Protein AF-A0A2V3W1J3-F1 (afdb_monomer_lite)

pLDDT: mean 83.72, std 11.49, range [40.44, 94.81]

Organism: NCBI:txid1494959

Radius of gyration: 22.45 Å; chains: 1; bounding box: 45×18×67 Å

Structure (mmCIF, N/CA/C/O backbone):
data_AF-A0A2V3W1J3-F1
#
_entry.id   AF-A0A2V3W1J3-F1
#
loop_
_atom_site.group_PDB
_atom_site.id
_atom_site.type_symbol
_atom_site.label_atom_id
_atom_site.label_alt_id
_atom_site.label_comp_id
_atom_site.label_asym_id
_atom_site.label_entity_id
_atom_site.label_seq_id
_atom_site.pdbx_PDB_ins_code
_ato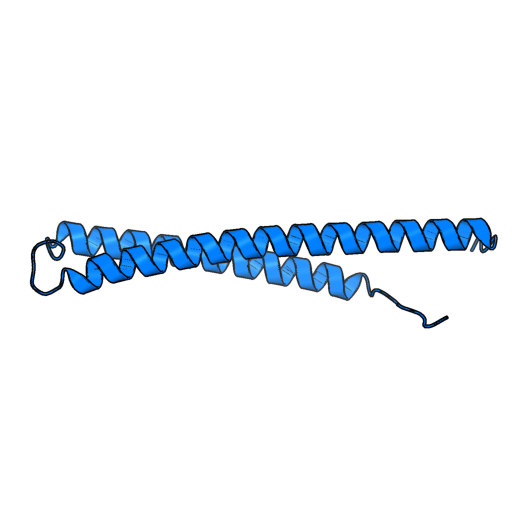m_site.Cartn_x
_atom_site.Cartn_y
_atom_site.Cartn_z
_atom_site.occupancy
_atom_site.B_iso_or_equiv
_atom_site.auth_seq_id
_atom_site.auth_comp_id
_atom_site.auth_asym_id
_atom_site.auth_atom_id
_atom_site.pdbx_PDB_model_num
ATOM 1 N N . MET A 1 1 ? 25.210 -10.948 -25.972 1.00 40.44 1 MET A N 1
ATOM 2 C CA . MET A 1 1 ? 24.475 -10.059 -25.049 1.00 40.44 1 MET A CA 1
ATOM 3 C C . MET A 1 1 ? 23.075 -10.620 -24.935 1.00 40.44 1 MET A C 1
ATOM 5 O O . MET A 1 1 ? 22.516 -10.963 -25.965 1.00 40.44 1 MET A O 1
ATOM 9 N N . SER A 1 2 ? 22.574 -10.841 -23.723 1.00 43.56 2 SER A N 1
ATOM 10 C CA . SER A 1 2 ? 21.188 -11.266 -23.512 1.00 43.56 2 SER A CA 1
ATOM 11 C C . SER A 1 2 ? 20.270 -10.074 -23.767 1.00 43.56 2 SER A C 1
ATOM 13 O O . SER A 1 2 ? 20.429 -9.053 -23.100 1.00 43.56 2 SER A O 1
ATOM 15 N N . ASP A 1 3 ? 19.343 -10.199 -24.714 1.00 54.44 3 ASP A N 1
ATOM 16 C CA . ASP A 1 3 ? 18.315 -9.192 -24.978 1.00 54.44 3 ASP A CA 1
ATOM 17 C C . ASP A 1 3 ? 17.397 -9.074 -23.755 1.00 54.44 3 ASP A C 1
ATOM 19 O O . ASP A 1 3 ? 16.451 -9.844 -23.586 1.00 54.44 3 ASP A O 1
ATOM 23 N N . ILE A 1 4 ? 17.676 -8.115 -22.872 1.00 55.56 4 ILE A N 1
ATOM 24 C CA . ILE A 1 4 ? 16.713 -7.700 -21.854 1.00 55.56 4 ILE A CA 1
ATOM 25 C C . ILE A 1 4 ? 15.714 -6.788 -22.567 1.00 55.56 4 ILE A C 1
ATOM 27 O O . ILE A 1 4 ? 15.920 -5.583 -22.679 1.00 55.56 4 ILE A O 1
ATOM 31 N N . LYS A 1 5 ? 14.643 -7.378 -23.105 1.00 60.25 5 LYS A N 1
ATOM 32 C CA . LYS A 1 5 ? 13.492 -6.627 -23.614 1.00 60.25 5 LYS A CA 1
ATOM 33 C C . LYS A 1 5 ? 12.579 -6.280 -22.449 1.00 60.25 5 LYS A C 1
ATOM 35 O O . LYS A 1 5 ? 11.872 -7.145 -21.940 1.00 60.25 5 LYS A O 1
ATOM 40 N N . ILE A 1 6 ? 12.580 -5.015 -22.048 1.00 64.06 6 ILE A N 1
ATOM 41 C CA . ILE A 1 6 ? 11.491 -4.478 -21.239 1.00 64.06 6 ILE A CA 1
ATOM 42 C C . ILE A 1 6 ? 10.284 -4.269 -22.149 1.00 64.06 6 ILE A C 1
ATOM 44 O O . ILE A 1 6 ? 10.350 -3.514 -23.118 1.00 64.06 6 ILE A O 1
ATOM 48 N N . ASP A 1 7 ? 9.184 -4.950 -21.837 1.00 72.31 7 ASP A N 1
ATOM 49 C CA . ASP A 1 7 ? 7.899 -4.703 -22.479 1.00 72.31 7 ASP A CA 1
ATOM 50 C C . ASP A 1 7 ? 7.240 -3.487 -21.820 1.00 72.31 7 ASP A C 1
ATOM 52 O O . ASP A 1 7 ? 6.869 -3.515 -20.643 1.00 72.31 7 ASP A O 1
ATOM 56 N N . PHE A 1 8 ? 7.119 -2.404 -22.585 1.00 69.56 8 PHE A N 1
ATOM 57 C CA . PHE A 1 8 ? 6.482 -1.168 -22.138 1.00 69.56 8 PHE A CA 1
ATOM 58 C C . PHE A 1 8 ? 5.034 -1.403 -21.678 1.00 69.56 8 PHE A C 1
ATOM 60 O O . PHE A 1 8 ? 4.594 -0.774 -20.717 1.00 69.56 8 PHE A O 1
ATOM 67 N N . ASN A 1 9 ? 4.325 -2.357 -22.293 1.00 75.75 9 ASN A N 1
ATOM 68 C CA . ASN A 1 9 ? 2.960 -2.701 -21.895 1.00 75.75 9 ASN A CA 1
ATOM 69 C C . ASN A 1 9 ? 2.927 -3.303 -20.485 1.00 75.75 9 ASN A C 1
ATOM 71 O O . ASN A 1 9 ? 2.043 -2.973 -19.701 1.00 75.75 9 ASN A O 1
ATOM 75 N N . THR A 1 10 ? 3.921 -4.123 -20.134 1.00 79.56 10 THR A N 1
ATOM 76 C CA . THR A 1 10 ? 4.044 -4.721 -18.796 1.00 79.56 10 THR A CA 1
ATOM 77 C C . THR A 1 10 ? 4.318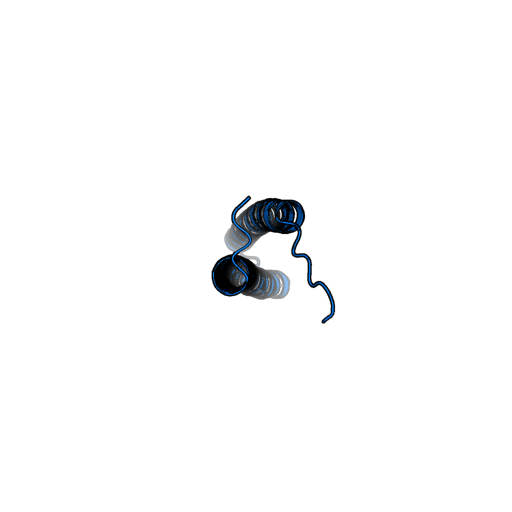 -3.664 -17.728 1.00 79.56 10 THR A C 1
ATOM 79 O O . THR A 1 10 ? 3.803 -3.762 -16.617 1.00 79.56 10 THR A O 1
ATOM 82 N N . ILE A 1 11 ? 5.097 -2.623 -18.047 1.00 77.44 11 ILE A N 1
ATOM 83 C CA . ILE A 1 11 ? 5.320 -1.496 -17.128 1.00 77.44 11 ILE A CA 1
ATOM 84 C C . ILE A 1 11 ? 4.037 -0.683 -16.950 1.00 77.44 11 ILE A C 1
ATOM 86 O O . ILE A 1 11 ? 3.675 -0.348 -15.824 1.00 77.44 11 ILE A O 1
ATOM 90 N N . GLU A 1 12 ? 3.323 -0.388 -18.036 1.00 79.62 12 GLU A N 1
ATOM 91 C CA . GLU A 1 12 ? 2.049 0.331 -17.965 1.00 79.62 12 GLU A CA 1
ATOM 92 C C . GLU A 1 12 ? 0.993 -0.454 -17.165 1.00 79.62 12 GLU A C 1
ATOM 94 O O . GLU A 1 12 ? 0.252 0.121 -16.364 1.00 79.62 12 GLU A O 1
ATOM 99 N N . GLU A 1 13 ? 0.940 -1.775 -17.341 1.00 84.56 13 GLU A N 1
ATOM 100 C CA . GLU A 1 13 ? 0.073 -2.662 -16.567 1.00 84.56 13 GLU A CA 1
ATOM 101 C C . GLU A 1 13 ? 0.458 -2.674 -15.083 1.00 84.56 13 GLU A C 1
ATOM 103 O O . GLU A 1 13 ? -0.418 -2.517 -14.230 1.00 84.56 13 GLU A O 1
ATOM 108 N N . LEU A 1 14 ? 1.756 -2.755 -14.767 1.00 82.38 14 LEU A N 1
ATOM 109 C CA . LEU A 1 14 ? 2.255 -2.645 -13.396 1.00 82.38 14 LEU A CA 1
ATOM 110 C C . LEU A 1 14 ? 1.804 -1.327 -12.751 1.00 82.38 14 LEU A C 1
ATOM 112 O O . LEU A 1 14 ? 1.269 -1.350 -11.646 1.00 82.38 14 LEU A O 1
ATOM 116 N N . TYR A 1 15 ? 1.924 -0.195 -13.449 1.00 82.94 15 TYR A N 1
ATOM 117 C CA . TYR A 1 15 ? 1.433 1.096 -12.953 1.00 82.94 15 TYR A CA 1
ATOM 118 C C . TYR A 1 15 ? -0.064 1.093 -12.652 1.00 82.94 15 TYR A C 1
ATOM 120 O O . TYR A 1 15 ? -0.483 1.565 -11.593 1.00 82.94 15 TYR A O 1
ATOM 128 N N . LYS A 1 16 ? -0.879 0.556 -13.567 1.00 86.69 16 LYS A N 1
ATOM 129 C CA . LYS A 1 16 ? -2.337 0.481 -13.393 1.00 86.69 16 LYS A CA 1
ATOM 130 C C . LYS A 1 16 ? -2.710 -0.365 -12.183 1.00 86.69 16 LYS A C 1
ATOM 132 O O . LYS A 1 16 ? -3.547 0.054 -11.384 1.00 86.69 16 LYS A O 1
ATOM 137 N N . VAL A 1 17 ? -2.082 -1.531 -12.036 1.00 89.00 17 VA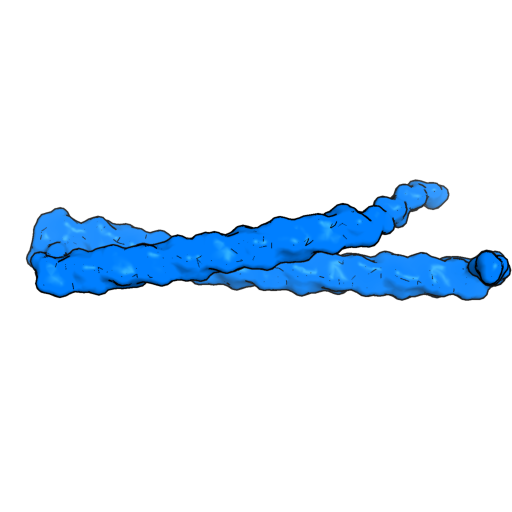L A N 1
ATOM 138 C CA . VAL A 1 17 ? -2.304 -2.416 -10.887 1.00 89.00 17 VAL A CA 1
ATOM 139 C C . VAL A 1 17 ? -1.888 -1.713 -9.601 1.00 89.00 17 VAL A C 1
ATOM 141 O O . VAL A 1 17 ? -2.691 -1.616 -8.682 1.00 89.00 17 VAL A O 1
ATOM 144 N N . MET A 1 18 ? -0.686 -1.139 -9.549 1.00 85.94 18 MET A N 1
ATOM 145 C CA . MET A 1 18 ? -0.194 -0.466 -8.348 1.00 85.94 18 MET A CA 1
ATOM 146 C C . MET A 1 18 ? -1.056 0.732 -7.937 1.00 85.94 18 MET A C 1
ATOM 148 O O . MET A 1 18 ? -1.289 0.924 -6.749 1.00 85.94 18 MET A O 1
ATOM 152 N N . SER A 1 19 ? -1.554 1.522 -8.892 1.00 86.06 19 SER A N 1
ATOM 153 C CA . SER A 1 19 ? -2.465 2.636 -8.602 1.00 86.06 19 SER A CA 1
ATOM 154 C C . SER A 1 19 ? -3.806 2.149 -8.046 1.00 86.06 19 SER A C 1
ATOM 156 O O . SER A 1 19 ? -4.326 2.722 -7.089 1.00 86.06 19 SER A O 1
ATOM 158 N N . LYS A 1 20 ? -4.354 1.061 -8.599 1.00 90.44 20 LYS A N 1
ATOM 159 C CA . LYS A 1 20 ? -5.585 0.452 -8.085 1.00 90.44 20 LYS A CA 1
ATOM 160 C C . LYS A 1 20 ? -5.402 -0.078 -6.661 1.00 90.44 20 LYS A C 1
ATOM 162 O O . LYS A 1 20 ? -6.262 0.153 -5.815 1.00 90.44 20 LYS A O 1
ATOM 167 N N . GLU A 1 21 ? -4.303 -0.780 -6.406 1.00 88.62 21 GLU A N 1
ATOM 168 C CA . GLU A 1 21 ? -4.007 -1.335 -5.084 1.00 88.62 21 GLU A CA 1
ATOM 169 C C . GLU A 1 21 ? -3.783 -0.228 -4.046 1.00 88.62 21 GLU A C 1
ATOM 171 O O . GLU A 1 21 ? -4.291 -0.333 -2.933 1.00 88.62 21 GLU A O 1
ATOM 176 N N . GLN A 1 22 ? -3.129 0.878 -4.419 1.00 89.44 22 GLN A N 1
ATOM 177 C CA . GLN A 1 22 ? -2.984 2.045 -3.545 1.00 89.44 22 GLN A 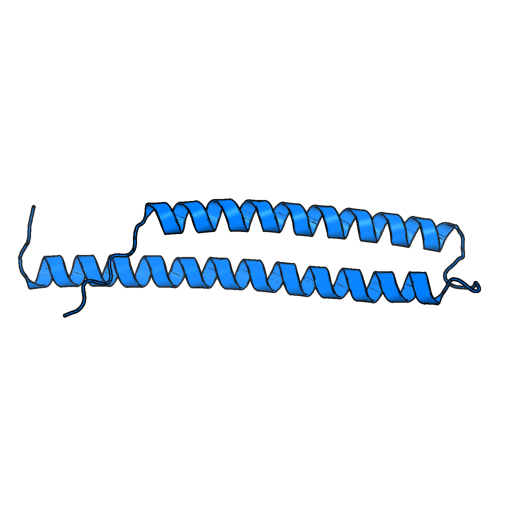CA 1
ATOM 178 C C . GLN A 1 22 ? -4.346 2.614 -3.121 1.00 89.44 22 GLN A C 1
ATOM 180 O O . GLN A 1 22 ? -4.576 2.812 -1.929 1.00 89.44 22 GLN A O 1
ATOM 185 N N . ASN A 1 23 ? -5.272 2.804 -4.067 1.00 90.44 23 ASN A N 1
ATOM 186 C CA . ASN A 1 23 ? -6.627 3.263 -3.744 1.00 90.44 23 ASN A CA 1
ATOM 187 C C . ASN A 1 23 ? -7.330 2.296 -2.776 1.00 90.44 23 ASN A C 1
ATOM 189 O O . ASN A 1 23 ? -7.997 2.727 -1.840 1.00 90.44 23 ASN A O 1
ATOM 193 N N . SER A 1 24 ? -7.149 0.985 -2.963 1.00 92.31 24 SER A N 1
ATOM 194 C CA . SER A 1 24 ? -7.731 -0.018 -2.067 1.00 92.31 24 SER A CA 1
ATOM 195 C C . SER A 1 24 ? -7.143 0.046 -0.652 1.00 92.31 24 SER A C 1
ATOM 197 O O . SER A 1 24 ? -7.881 -0.080 0.326 1.00 92.31 24 SER A O 1
ATOM 199 N N . VAL A 1 25 ? -5.835 0.285 -0.522 1.00 90.94 25 VAL A N 1
ATOM 200 C CA . VAL A 1 25 ? -5.170 0.488 0.775 1.00 90.94 25 VAL A CA 1
ATOM 201 C C . VAL A 1 25 ? -5.710 1.737 1.477 1.00 90.94 25 VAL A C 1
ATOM 203 O O . VAL A 1 25 ? -6.030 1.670 2.664 1.00 90.94 25 VAL A O 1
ATOM 206 N N . GLU A 1 26 ? -5.880 2.847 0.754 1.00 90.69 26 GLU A N 1
ATOM 207 C CA . GLU A 1 26 ? -6.462 4.084 1.294 1.00 90.69 26 GLU A CA 1
ATOM 208 C C . GLU A 1 26 ? -7.913 3.882 1.763 1.00 90.69 26 GLU A C 1
ATOM 210 O O . GLU A 1 26 ? -8.286 4.307 2.859 1.00 90.69 26 GLU A O 1
ATOM 215 N N . GLU A 1 27 ? -8.733 3.173 0.983 1.00 93.69 27 GLU A N 1
ATOM 216 C CA . GLU A 1 27 ? -10.098 2.806 1.376 1.00 93.69 27 GLU A CA 1
ATOM 217 C C . GLU A 1 27 ? -10.116 1.963 2.658 1.00 93.69 27 GLU A C 1
ATOM 219 O O . GLU A 1 27 ? -10.891 2.245 3.575 1.00 93.69 27 GLU A O 1
ATOM 224 N N . MET A 1 28 ? -9.236 0.964 2.768 1.00 92.81 28 MET A N 1
ATOM 225 C CA . MET A 1 28 ? -9.132 0.141 3.975 1.00 92.81 28 MET A CA 1
ATOM 226 C C . MET A 1 28 ? -8.697 0.957 5.196 1.00 92.81 28 MET A C 1
ATOM 228 O O . MET A 1 28 ? -9.274 0.789 6.270 1.00 92.81 28 MET A O 1
ATOM 232 N N . MET A 1 29 ? -7.729 1.868 5.051 1.00 93.62 29 MET A N 1
ATOM 233 C CA . MET A 1 29 ? -7.324 2.770 6.135 1.00 93.62 29 MET A CA 1
ATOM 234 C C . MET A 1 29 ? -8.486 3.640 6.618 1.00 93.62 29 MET A C 1
ATOM 236 O O . MET A 1 29 ? -8.682 3.794 7.827 1.00 93.62 29 MET A O 1
ATOM 240 N N . ASN A 1 30 ? -9.292 4.165 5.693 1.00 93.56 30 ASN A N 1
ATOM 241 C CA . ASN A 1 30 ? -10.475 4.951 6.031 1.00 93.56 30 ASN A CA 1
ATOM 242 C C . ASN A 1 30 ? -11.500 4.121 6.814 1.00 93.56 30 ASN A C 1
ATOM 244 O O . ASN A 1 30 ? -12.003 4.579 7.841 1.00 93.56 30 ASN A O 1
ATOM 248 N N . VAL A 1 31 ? -11.772 2.887 6.378 1.00 94.81 31 VAL A N 1
ATOM 249 C CA . VAL A 1 31 ? -12.689 1.973 7.078 1.00 94.81 31 VAL A CA 1
ATOM 250 C C . VAL A 1 31 ? -12.178 1.646 8.481 1.00 94.81 31 VAL A C 1
ATOM 252 O O . VAL A 1 31 ? -12.944 1.713 9.442 1.00 94.81 31 VAL A O 1
ATOM 255 N N . LEU A 1 32 ? -10.889 1.334 8.627 1.00 93.44 32 LEU A N 1
ATOM 256 C CA . LEU A 1 32 ? -10.282 1.036 9.926 1.00 93.44 32 LEU A CA 1
ATOM 257 C C . LEU A 1 32 ? -10.334 2.236 10.871 1.00 93.44 32 LEU A C 1
ATOM 259 O O . LEU A 1 32 ? -10.657 2.073 12.046 1.00 93.44 32 LEU A O 1
ATOM 263 N N . THR A 1 33 ? -10.083 3.436 10.351 1.00 92.31 33 THR A N 1
ATOM 264 C CA . THR A 1 33 ? -10.171 4.682 11.119 1.00 92.31 33 THR A CA 1
ATOM 265 C C . THR A 1 33 ? -11.600 4.922 11.605 1.00 92.31 33 THR A C 1
ATOM 267 O O . THR A 1 33 ? -11.815 5.150 12.792 1.00 92.31 33 THR A O 1
ATOM 270 N N . GLN A 1 34 ? -12.600 4.787 10.729 1.00 93.44 34 GLN A N 1
ATOM 271 C CA . GLN A 1 34 ? -14.012 4.931 11.108 1.00 93.44 34 GLN A CA 1
ATOM 272 C C . GLN A 1 34 ? -14.455 3.879 12.130 1.00 93.44 34 GLN A C 1
ATOM 274 O O . GLN A 1 34 ? -15.189 4.183 13.074 1.00 93.44 34 GLN A O 1
ATOM 279 N N . PHE A 1 35 ? -14.000 2.638 11.968 1.00 90.38 35 PHE A N 1
ATOM 280 C CA . PHE A 1 35 ? -14.299 1.569 12.912 1.00 90.38 35 PHE A CA 1
ATOM 281 C C . PHE A 1 35 ? -13.666 1.832 14.281 1.00 90.38 35 PHE A C 1
ATOM 283 O O . PHE A 1 35 ? -14.325 1.667 15.309 1.00 90.38 35 PHE A O 1
ATOM 290 N N . LYS A 1 36 ? -12.420 2.314 14.301 1.00 89.69 36 LYS A N 1
ATOM 291 C CA . LYS A 1 36 ? -11.733 2.722 15.525 1.00 89.69 36 LYS A CA 1
ATOM 292 C C . LYS A 1 36 ? -12.475 3.858 16.234 1.00 89.69 36 LYS A C 1
ATOM 294 O O . LYS A 1 36 ? -12.698 3.765 17.439 1.00 89.69 36 LYS A O 1
ATOM 299 N N . GLU A 1 37 ? -12.919 4.877 15.501 1.00 91.00 37 GLU A N 1
ATOM 300 C CA . GLU A 1 37 ? -13.730 5.970 16.054 1.00 91.00 37 GLU A CA 1
ATOM 301 C C . GLU A 1 37 ? -15.057 5.469 16.635 1.00 91.00 37 GLU A C 1
ATOM 303 O O . GLU A 1 37 ? -15.426 5.835 17.747 1.00 91.00 37 GLU A O 1
ATOM 308 N N . THR A 1 38 ? -15.727 4.541 15.952 1.00 90.38 38 THR A N 1
ATOM 309 C CA . THR A 1 38 ? -16.966 3.923 16.452 1.00 90.38 38 THR A CA 1
ATOM 310 C C . THR A 1 38 ? -16.737 3.175 17.773 1.00 90.38 38 THR A C 1
ATOM 312 O O . THR A 1 38 ? -17.546 3.256 18.697 1.00 90.38 38 THR A O 1
ATOM 315 N N . ILE A 1 39 ? -15.624 2.447 17.887 1.00 87.38 39 ILE A N 1
ATOM 316 C CA . ILE A 1 39 ? -15.220 1.740 19.113 1.00 87.38 39 ILE A CA 1
ATOM 317 C C . ILE A 1 39 ? -14.884 2.734 20.234 1.00 87.38 39 ILE A C 1
ATOM 319 O O . ILE A 1 39 ? -15.267 2.516 21.387 1.00 87.38 39 ILE A O 1
ATOM 323 N N . ARG A 1 40 ? -14.216 3.844 19.900 1.00 87.50 40 ARG A N 1
ATOM 324 C CA . ARG A 1 40 ? -13.908 4.937 20.831 1.00 87.50 40 ARG A CA 1
ATOM 325 C C . ARG A 1 40 ? -15.176 5.562 21.404 1.00 87.50 40 ARG A C 1
ATOM 327 O O . ARG A 1 40 ? -15.297 5.694 22.618 1.00 87.50 40 ARG A O 1
ATOM 334 N N . GLU A 1 41 ? -16.150 5.883 20.554 1.00 89.56 41 GLU A N 1
ATOM 335 C CA . GLU A 1 41 ? -17.450 6.434 20.964 1.00 89.56 41 GLU A CA 1
ATOM 336 C C . GLU A 1 41 ? -18.230 5.483 21.884 1.00 89.56 41 GLU A C 1
ATOM 338 O O . GLU A 1 41 ? -18.925 5.929 22.797 1.00 89.56 41 GLU A O 1
ATOM 343 N N . GLN A 1 42 ? -18.067 4.169 21.700 1.00 88.31 42 GLN A N 1
ATOM 344 C CA . GLN A 1 42 ? -18.639 3.140 22.575 1.00 88.31 42 GLN A CA 1
ATOM 345 C C . GLN A 1 42 ? -17.843 2.916 23.873 1.00 88.31 42 GLN A C 1
ATOM 347 O O . GLN A 1 42 ? -18.199 2.042 24.662 1.00 88.31 42 GLN A O 1
ATOM 352 N N . GLN A 1 43 ? -16.784 3.698 24.118 1.00 85.62 43 GLN A N 1
ATOM 353 C CA . GLN A 1 43 ? -15.896 3.609 25.286 1.00 85.62 43 GLN A CA 1
ATOM 354 C C . GLN A 1 43 ? -15.196 2.251 25.431 1.00 85.62 43 GLN A C 1
ATOM 356 O O . GLN A 1 43 ? -14.774 1.856 26.521 1.00 85.62 43 GLN A O 1
ATOM 361 N N . PHE A 1 44 ? -15.030 1.523 24.324 1.00 81.31 44 PHE A N 1
ATOM 362 C CA . PHE A 1 44 ? -14.380 0.214 24.347 1.00 81.31 44 PHE A CA 1
ATOM 363 C C . PHE A 1 44 ? -12.888 0.309 24.676 1.00 81.31 44 PHE A C 1
ATOM 365 O O . PHE A 1 44 ? -12.338 -0.642 25.230 1.00 81.31 44 PHE A O 1
ATOM 372 N N . GLU A 1 45 ? -12.264 1.459 24.415 1.00 73.69 45 GLU A N 1
ATOM 373 C CA . GLU A 1 45 ? -10.878 1.770 24.789 1.00 73.69 45 GLU A CA 1
ATOM 374 C C . GLU A 1 45 ? -10.618 1.697 26.304 1.00 73.69 45 GLU A C 1
ATOM 376 O O . GLU A 1 45 ? -9.481 1.539 26.718 1.00 73.69 45 GLU A O 1
ATOM 381 N N . SER A 1 46 ? -11.663 1.782 27.135 1.00 81.81 46 SER A N 1
ATOM 382 C CA . SER A 1 46 ? -11.584 1.654 28.601 1.00 81.81 46 SER A CA 1
ATOM 383 C C . SER A 1 46 ? -12.299 0.397 29.118 1.00 81.81 46 SER A C 1
ATOM 385 O O . SER A 1 46 ? -12.683 0.319 30.286 1.00 81.81 46 SER A O 1
ATOM 387 N N . SER A 1 47 ? -12.539 -0.574 28.234 1.00 86.94 47 SER A N 1
ATOM 388 C CA . SER A 1 47 ? -13.300 -1.794 28.517 1.00 86.94 47 SER A CA 1
ATOM 389 C C . SER A 1 47 ? -12.434 -3.052 28.384 1.00 86.94 47 SER A C 1
ATOM 391 O O . SER A 1 47 ? -11.264 -2.991 28.017 1.00 86.94 47 SER A O 1
ATOM 393 N N . SER A 1 48 ? -13.032 -4.232 28.580 1.00 84.44 48 SER A N 1
ATOM 394 C CA . SER A 1 48 ? -12.385 -5.517 28.268 1.00 84.44 48 SER A CA 1
ATOM 395 C C . SER A 1 48 ? -11.999 -5.685 26.788 1.00 84.44 48 SER A C 1
ATOM 397 O O . SER A 1 48 ? -11.277 -6.624 26.455 1.00 84.44 48 SER A O 1
ATOM 399 N N . LEU A 1 49 ? -12.467 -4.794 25.906 1.00 84.06 49 LEU A N 1
ATOM 400 C CA . LEU A 1 49 ? -12.161 -4.758 24.475 1.00 84.06 49 LEU A CA 1
ATOM 401 C C . LEU A 1 49 ? -11.058 -3.752 24.103 1.00 84.06 49 LEU A C 1
ATOM 403 O O . LEU A 1 49 ? -10.803 -3.561 22.916 1.00 84.06 49 LEU A O 1
ATOM 407 N N . GLU A 1 50 ? -10.357 -3.159 25.073 1.00 87.88 50 GLU A N 1
ATOM 408 C CA . GLU A 1 50 ? -9.221 -2.250 24.838 1.00 87.88 50 GLU A CA 1
ATOM 409 C C . GLU A 1 50 ? -8.175 -2.853 23.880 1.00 87.88 50 GLU A C 1
ATOM 411 O O . GLU A 1 50 ? -7.656 -2.173 22.997 1.00 87.88 50 GLU A O 1
ATOM 416 N N . GLN A 1 51 ? -7.921 -4.163 23.973 1.00 87.69 51 GLN A N 1
ATOM 417 C CA . GLN A 1 51 ? -6.982 -4.847 23.076 1.00 87.69 51 GLN A CA 1
ATOM 418 C C . GLN A 1 51 ? -7.401 -4.786 21.601 1.00 87.69 51 GLN A C 1
ATOM 420 O O . GLN A 1 51 ? -6.540 -4.737 20.727 1.00 87.69 51 GLN A O 1
ATOM 425 N N . VAL A 1 52 ? -8.705 -4.762 21.307 1.00 87.00 52 VAL A N 1
ATOM 426 C CA . VAL A 1 52 ? -9.210 -4.602 19.934 1.00 87.00 52 VAL A CA 1
ATOM 427 C C . VAL A 1 52 ? -8.911 -3.194 19.431 1.00 87.00 52 VAL A C 1
ATOM 429 O O . VAL A 1 52 ? -8.471 -3.031 18.298 1.00 87.00 52 VAL A O 1
ATOM 432 N N . TYR A 1 53 ? -9.091 -2.185 20.284 1.00 86.31 53 TYR A N 1
ATOM 433 C CA . TYR A 1 53 ? -8.771 -0.798 19.956 1.00 86.31 53 TYR A CA 1
ATOM 434 C C . TYR A 1 53 ? -7.273 -0.615 19.649 1.00 86.31 53 TYR A C 1
ATOM 436 O O . TYR A 1 53 ? -6.923 -0.068 18.606 1.00 86.31 53 TYR A O 1
ATOM 444 N N . LEU A 1 54 ? -6.389 -1.175 20.484 1.00 88.50 54 LEU A N 1
ATOM 445 C CA . LEU A 1 54 ? -4.935 -1.157 20.258 1.00 88.50 54 LEU A CA 1
ATOM 446 C C . LEU A 1 54 ? -4.507 -1.963 19.019 1.00 88.50 54 LEU A C 1
ATOM 448 O O . LEU A 1 54 ? -3.543 -1.617 18.329 1.00 88.50 54 LEU A O 1
ATOM 452 N N . PHE A 1 55 ? -5.219 -3.048 18.710 1.00 90.69 55 PHE A N 1
ATOM 453 C CA . PHE A 1 55 ? -4.976 -3.814 17.491 1.00 90.69 55 PHE A CA 1
ATOM 454 C C . PHE A 1 55 ? -5.312 -3.004 16.233 1.00 90.69 55 PHE A C 1
ATOM 456 O O . PHE A 1 55 ? -4.580 -3.088 15.248 1.00 90.69 55 PHE A O 1
ATOM 463 N N . LEU A 1 56 ? -6.364 -2.179 16.266 1.00 90.81 56 LEU A N 1
ATOM 464 C CA . LEU A 1 56 ? -6.699 -1.288 15.152 1.00 90.81 56 LEU A CA 1
ATOM 465 C C . LEU A 1 56 ? -5.618 -0.241 14.905 1.00 90.81 56 LEU A C 1
ATOM 467 O O . LEU A 1 56 ? -5.298 0.005 13.747 1.00 90.81 56 LEU A O 1
ATOM 471 N N . ASP A 1 57 ? -5.006 0.303 15.958 1.00 89.94 57 ASP A N 1
ATOM 472 C CA . ASP A 1 57 ? -3.838 1.181 15.817 1.00 89.94 57 ASP A CA 1
ATOM 473 C C . ASP A 1 57 ? -2.693 0.489 15.085 1.00 89.94 57 ASP A C 1
ATOM 475 O O . ASP A 1 57 ? -2.155 1.009 14.109 1.00 89.94 57 ASP A O 1
ATOM 479 N N . SER A 1 58 ? -2.379 -0.734 15.509 1.00 94.12 58 SER A N 1
ATOM 480 C CA . SER A 1 58 ? -1.330 -1.531 14.872 1.00 94.12 58 SER A CA 1
ATOM 481 C C . SER A 1 58 ? -1.647 -1.803 13.399 1.00 94.12 58 SER A C 1
ATOM 483 O O . SER A 1 58 ? -0.765 -1.717 12.546 1.00 94.12 58 SER A O 1
ATOM 485 N N . LEU A 1 59 ? -2.908 -2.110 13.084 1.00 93.44 59 LEU A N 1
ATOM 486 C CA . LEU A 1 59 ? -3.335 -2.400 11.721 1.00 93.44 59 LEU A CA 1
ATOM 487 C C . LEU A 1 59 ? -3.294 -1.152 10.829 1.00 93.44 59 LEU A C 1
ATOM 489 O O . LEU A 1 59 ? -2.808 -1.240 9.705 1.00 93.44 59 LEU A O 1
ATOM 493 N N . ILE A 1 60 ? -3.732 0.006 11.333 1.00 93.00 60 ILE A N 1
ATOM 494 C CA . ILE A 1 60 ? -3.638 1.287 10.618 1.00 93.00 60 ILE A CA 1
ATOM 495 C C . ILE A 1 60 ? -2.171 1.613 10.315 1.00 93.00 60 ILE A C 1
ATOM 497 O O . ILE A 1 60 ? -1.841 1.872 9.160 1.00 93.00 60 ILE A O 1
ATOM 501 N N . SER A 1 61 ? -1.269 1.496 11.295 1.00 94.12 61 SER A N 1
ATOM 502 C CA . SER A 1 61 ? 0.164 1.739 11.072 1.00 94.12 61 SER A CA 1
ATOM 503 C C . SER A 1 61 ? 0.784 0.785 10.046 1.00 94.12 61 SER A C 1
ATOM 505 O O . SER A 1 61 ? 1.608 1.197 9.230 1.00 94.12 61 SER A O 1
ATOM 507 N N . VAL A 1 62 ? 0.391 -0.493 10.036 1.00 94.44 62 VAL A N 1
ATOM 508 C CA . VAL A 1 62 ? 0.852 -1.441 9.006 1.00 94.44 62 VAL A CA 1
ATOM 509 C C . VAL A 1 62 ? 0.362 -1.027 7.616 1.00 94.44 62 VAL A C 1
ATOM 511 O O . VAL A 1 62 ? 1.122 -1.128 6.652 1.00 94.44 62 VAL A O 1
ATOM 514 N N . MET A 1 63 ? -0.869 -0.524 7.503 1.00 92.81 63 MET A N 1
ATOM 515 C CA . MET A 1 63 ? -1.416 -0.043 6.232 1.00 92.81 63 MET A CA 1
ATOM 516 C C . MET A 1 63 ? -0.718 1.230 5.736 1.00 92.81 63 MET A C 1
ATOM 518 O O . MET A 1 63 ? -0.441 1.340 4.542 1.00 92.81 63 MET A O 1
ATOM 522 N N . GLU A 1 64 ? -0.337 2.142 6.632 1.00 91.81 64 GLU A N 1
ATOM 523 C CA . GLU A 1 64 ? 0.489 3.312 6.294 1.00 91.81 64 GLU A CA 1
ATOM 524 C C . GLU A 1 64 ? 1.855 2.896 5.728 1.00 91.81 64 GLU A C 1
ATOM 526 O O . GLU A 1 64 ? 2.299 3.410 4.697 1.00 91.81 64 GLU A O 1
ATOM 531 N N . ILE A 1 65 ? 2.507 1.913 6.363 1.00 94.31 65 ILE A N 1
ATOM 532 C CA . ILE A 1 65 ? 3.782 1.358 5.888 1.00 94.31 65 ILE A CA 1
ATOM 533 C C . ILE A 1 65 ? 3.605 0.695 4.517 1.00 94.31 65 ILE A C 1
ATOM 535 O O . ILE A 1 65 ? 4.432 0.892 3.625 1.00 94.31 65 ILE A O 1
ATOM 539 N N . LEU A 1 66 ? 2.531 -0.076 4.328 1.00 90.94 66 LEU A N 1
ATOM 540 C CA . LEU A 1 66 ? 2.226 -0.715 3.049 1.00 90.94 66 LEU A CA 1
ATOM 541 C C . LEU A 1 66 ? 2.033 0.323 1.936 1.00 90.94 66 LEU A C 1
ATOM 543 O O . LEU A 1 66 ? 2.630 0.177 0.870 1.00 90.94 66 LEU A O 1
ATOM 547 N N . SER A 1 67 ? 1.264 1.381 2.200 1.00 90.12 67 SER A N 1
ATOM 548 C CA . SER A 1 67 ? 1.040 2.482 1.257 1.00 90.12 67 SER A CA 1
ATOM 549 C C . SER A 1 67 ? 2.357 3.157 0.854 1.00 90.12 67 SER A C 1
ATOM 551 O O . SER A 1 67 ? 2.669 3.280 -0.332 1.00 90.12 67 SER A O 1
ATOM 553 N N . SER A 1 68 ? 3.206 3.485 1.832 1.00 91.25 68 SER A N 1
ATOM 554 C CA . SER A 1 68 ? 4.533 4.067 1.586 1.00 91.25 68 SER A CA 1
ATOM 555 C C . SER A 1 68 ? 5.431 3.161 0.727 1.00 91.25 68 SER A C 1
ATOM 557 O O . SER A 1 68 ? 6.093 3.610 -0.218 1.00 91.25 68 SER A O 1
ATOM 559 N N . ASN A 1 69 ? 5.408 1.852 0.994 1.00 91.50 69 ASN A N 1
ATOM 560 C CA . ASN A 1 69 ? 6.152 0.873 0.205 1.00 91.50 69 ASN A CA 1
ATOM 561 C C . ASN A 1 69 ? 5.632 0.775 -1.237 1.00 91.50 69 ASN A C 1
ATOM 563 O O . ASN A 1 69 ? 6.435 0.636 -2.161 1.00 91.50 69 ASN A O 1
ATOM 567 N N . MET A 1 70 ? 4.316 0.874 -1.455 1.00 89.06 70 MET A N 1
ATOM 568 C CA . MET A 1 70 ? 3.728 0.888 -2.799 1.00 89.06 70 MET A CA 1
AT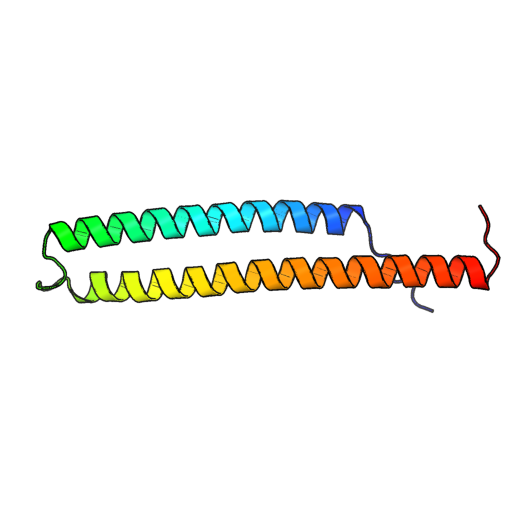OM 569 C C . MET A 1 70 ? 4.182 2.107 -3.607 1.00 89.06 70 MET A C 1
ATOM 571 O O . MET A 1 70 ? 4.586 1.944 -4.758 1.00 89.06 70 MET A O 1
ATOM 575 N N . VAL A 1 71 ? 4.197 3.298 -3.001 1.00 88.75 71 VAL A N 1
ATOM 576 C CA . VAL A 1 71 ? 4.720 4.518 -3.643 1.00 88.75 71 VAL A CA 1
ATOM 577 C C . VAL A 1 71 ? 6.193 4.339 -4.015 1.00 88.75 71 VAL A C 1
ATOM 579 O O . VAL A 1 71 ? 6.583 4.557 -5.162 1.00 88.75 71 VAL A O 1
ATOM 582 N N . THR A 1 72 ? 7.007 3.838 -3.084 1.00 91.44 72 THR A N 1
ATOM 583 C CA . THR A 1 72 ? 8.436 3.581 -3.328 1.00 91.44 72 THR A CA 1
ATOM 584 C C . THR A 1 72 ? 8.654 2.595 -4.482 1.00 91.44 72 THR A C 1
ATOM 586 O O . THR A 1 72 ? 9.532 2.785 -5.326 1.00 91.44 72 THR A O 1
ATOM 589 N N . LEU A 1 73 ? 7.849 1.532 -4.553 1.00 88.06 73 LEU A N 1
ATOM 590 C CA . LEU A 1 73 ? 7.909 0.565 -5.647 1.00 88.06 73 LEU A CA 1
ATOM 591 C C . LEU A 1 73 ? 7.528 1.197 -6.996 1.00 88.06 73 LEU A C 1
ATOM 593 O O . LEU A 1 73 ? 8.182 0.891 -7.993 1.00 88.06 73 LEU A O 1
ATOM 597 N N . GLN A 1 74 ? 6.538 2.099 -7.038 1.00 85.38 74 GLN A N 1
ATOM 598 C CA . GLN A 1 74 ? 6.151 2.803 -8.268 1.00 85.38 74 GLN A CA 1
ATOM 599 C C . GLN A 1 74 ? 7.282 3.710 -8.758 1.00 85.38 74 GLN A C 1
ATOM 601 O O . GLN A 1 74 ? 7.594 3.731 -9.949 1.00 85.38 74 GLN A O 1
ATOM 606 N N . GLU A 1 75 ? 7.931 4.437 -7.848 1.00 87.25 75 GLU A N 1
ATOM 607 C CA . GLU A 1 75 ? 9.078 5.283 -8.184 1.00 87.25 75 GLU A CA 1
ATOM 608 C C . GLU A 1 75 ? 10.249 4.464 -8.733 1.00 87.25 75 GLU A C 1
ATOM 610 O O . GLU A 1 75 ? 10.885 4.858 -9.713 1.00 87.25 75 GLU A O 1
ATOM 615 N N . ASN A 1 76 ? 10.530 3.311 -8.124 1.00 87.69 76 ASN A N 1
ATOM 616 C CA . ASN A 1 76 ? 11.584 2.414 -8.589 1.00 87.69 76 ASN A CA 1
ATOM 617 C C . ASN A 1 76 ? 11.260 1.834 -9.968 1.00 87.69 76 ASN A C 1
ATOM 619 O O . ASN A 1 76 ? 12.129 1.830 -10.840 1.00 87.69 76 ASN A O 1
ATOM 623 N N . ALA A 1 77 ? 10.015 1.410 -10.198 1.00 83.62 77 ALA A N 1
ATOM 624 C CA . ALA A 1 77 ? 9.564 0.970 -11.515 1.00 83.62 77 ALA A CA 1
ATOM 625 C C . ALA A 1 77 ? 9.731 2.082 -12.570 1.00 83.62 77 ALA A C 1
ATOM 627 O O . ALA A 1 77 ? 10.204 1.804 -13.674 1.00 83.62 77 ALA A O 1
ATOM 628 N N . MET A 1 78 ? 9.446 3.343 -12.212 1.00 83.19 78 MET A N 1
ATOM 629 C CA . MET A 1 78 ? 9.652 4.502 -13.093 1.00 83.19 78 MET A CA 1
ATOM 630 C C . MET A 1 78 ? 11.107 4.672 -13.499 1.00 83.19 78 MET A C 1
ATOM 632 O O . MET A 1 78 ? 11.415 4.834 -14.679 1.00 83.19 78 MET A O 1
ATOM 636 N N . LYS A 1 79 ? 11.999 4.653 -12.504 1.00 86.81 79 LYS A N 1
ATOM 637 C CA . LYS A 1 79 ? 13.436 4.856 -12.698 1.00 86.81 79 LYS A CA 1
ATOM 638 C C . LYS A 1 79 ? 14.007 3.777 -13.602 1.00 86.81 79 LYS A C 1
ATOM 640 O O . LYS A 1 79 ? 14.691 4.097 -14.567 1.00 86.81 79 LYS A O 1
ATOM 645 N N . ILE A 1 80 ? 13.635 2.521 -13.351 1.00 84.31 80 ILE A N 1
ATOM 646 C CA . ILE A 1 80 ? 13.999 1.390 -14.204 1.00 84.31 80 ILE A CA 1
ATOM 647 C C . ILE A 1 80 ? 13.536 1.660 -15.643 1.00 84.31 80 ILE A C 1
ATOM 649 O O . ILE A 1 80 ? 14.354 1.656 -16.559 1.00 84.31 80 ILE A O 1
ATOM 653 N N . ALA A 1 81 ? 12.256 1.980 -15.858 1.00 81.44 81 ALA A N 1
ATOM 654 C CA . ALA A 1 81 ? 11.723 2.259 -17.195 1.00 81.44 81 ALA A CA 1
ATOM 655 C C . ALA A 1 81 ? 12.512 3.358 -17.939 1.00 81.44 81 ALA A C 1
ATOM 657 O O . ALA A 1 81 ? 12.821 3.225 -19.126 1.00 81.44 81 ALA A O 1
ATOM 658 N N . GLN A 1 82 ? 12.862 4.435 -17.232 1.00 83.25 82 GLN A N 1
ATOM 659 C CA . GLN A 1 82 ? 13.624 5.563 -17.770 1.00 83.25 82 GLN A CA 1
ATOM 660 C C . GLN A 1 82 ? 15.070 5.186 -18.123 1.00 83.25 82 GLN A C 1
ATOM 662 O O . GLN A 1 82 ? 15.546 5.544 -19.205 1.00 83.25 82 GLN A O 1
ATOM 667 N N . GLU A 1 83 ? 15.766 4.451 -17.253 1.00 86.19 83 GLU A N 1
ATOM 668 C CA . GLU A 1 83 ? 17.142 3.991 -17.487 1.00 86.19 83 GLU A CA 1
ATOM 669 C C . GLU A 1 83 ? 17.232 3.058 -18.697 1.00 86.19 83 GLU A C 1
ATOM 671 O O . GLU A 1 83 ? 18.146 3.181 -19.519 1.00 86.19 83 GLU A O 1
ATOM 676 N N . PHE A 1 84 ? 16.250 2.169 -18.857 1.00 82.38 84 PHE A N 1
ATOM 677 C CA . PHE A 1 84 ? 16.172 1.286 -20.016 1.00 82.38 84 PHE A CA 1
ATOM 678 C C . PHE A 1 84 ? 15.906 2.058 -21.309 1.00 82.38 84 PHE A C 1
ATOM 680 O O . PHE A 1 84 ? 16.628 1.858 -22.283 1.00 82.38 84 PHE A O 1
ATOM 687 N N . SER A 1 85 ? 14.942 2.984 -21.311 1.00 80.44 85 SER A N 1
ATOM 688 C CA . SER A 1 85 ? 14.666 3.848 -22.470 1.00 80.44 85 SER A CA 1
ATOM 689 C C . SER A 1 85 ? 15.901 4.656 -22.890 1.00 80.44 85 SER A C 1
ATOM 691 O O . SER A 1 85 ? 16.253 4.712 -24.067 1.00 80.44 85 SER A O 1
ATOM 693 N N . THR A 1 86 ? 16.622 5.215 -21.915 1.00 85.12 86 THR A N 1
ATOM 694 C CA . THR A 1 86 ? 17.854 5.981 -22.160 1.00 85.12 86 THR A CA 1
ATOM 695 C C . THR A 1 86 ? 18.963 5.096 -22.733 1.00 85.12 86 THR A C 1
ATOM 697 O O . THR A 1 86 ? 19.658 5.489 -23.672 1.00 85.12 86 THR A O 1
ATOM 700 N N . THR A 1 87 ? 19.121 3.887 -22.191 1.00 85.38 87 THR A N 1
ATOM 701 C CA . THR A 1 87 ? 20.115 2.912 -22.658 1.00 85.38 87 THR A CA 1
ATOM 702 C C . THR A 1 87 ? 19.816 2.458 -24.086 1.00 85.38 87 THR A C 1
ATOM 704 O O . THR A 1 87 ? 20.723 2.433 -24.915 1.00 85.38 87 THR A O 1
ATOM 707 N N . ASP A 1 88 ? 18.553 2.164 -24.404 1.00 81.50 88 ASP A N 1
ATOM 708 C CA . ASP A 1 88 ? 18.121 1.757 -25.746 1.00 81.50 88 ASP A CA 1
ATOM 709 C C . ASP A 1 88 ? 18.369 2.869 -26.781 1.00 81.50 88 ASP A C 1
ATOM 711 O O . ASP A 1 88 ? 18.974 2.629 -27.826 1.00 81.50 88 ASP A O 1
ATOM 715 N N . GLN A 1 89 ? 18.027 4.120 -26.449 1.00 82.56 89 GLN A N 1
ATOM 716 C CA . GLN A 1 89 ? 18.323 5.288 -27.291 1.00 82.56 89 GLN A CA 1
ATOM 717 C C . GLN A 1 89 ? 19.830 5.494 -27.504 1.00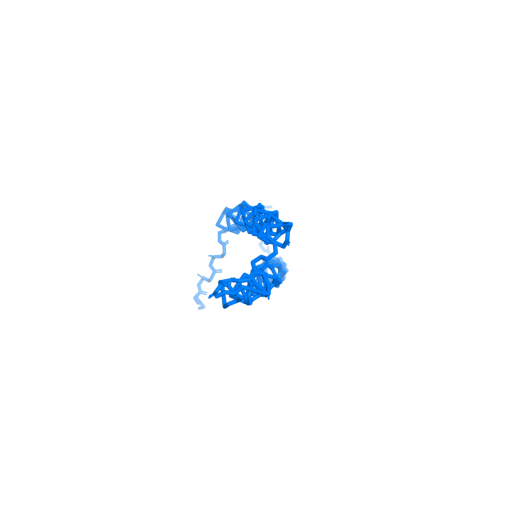 82.56 89 GLN A C 1
ATOM 719 O O . GLN A 1 89 ? 20.270 5.802 -28.617 1.00 82.56 89 GLN A O 1
ATOM 724 N N . SER A 1 90 ? 20.632 5.321 -26.448 1.00 86.31 90 SER A N 1
ATOM 725 C CA . SER A 1 90 ? 22.090 5.437 -26.522 1.00 86.31 90 SER A CA 1
ATOM 726 C C . SER A 1 90 ? 22.691 4.361 -27.429 1.00 86.31 90 SER A C 1
ATOM 728 O O . SER A 1 90 ? 23.502 4.678 -28.300 1.00 86.31 90 SER A O 1
ATOM 730 N N . LEU A 1 91 ? 22.239 3.110 -27.298 1.00 84.56 91 LEU A N 1
ATOM 731 C CA . LEU A 1 91 ? 22.659 2.001 -28.155 1.00 84.56 91 LEU A CA 1
ATOM 732 C C . LEU A 1 91 ? 22.245 2.224 -29.614 1.00 84.56 91 LEU A C 1
ATOM 734 O O . LEU A 1 91 ? 23.082 2.083 -30.506 1.00 84.56 91 LEU A O 1
ATOM 738 N N . ALA A 1 92 ? 20.999 2.629 -29.872 1.00 81.75 92 ALA A N 1
ATOM 739 C CA . ALA A 1 92 ? 20.525 2.938 -31.222 1.00 81.75 92 ALA A CA 1
ATOM 740 C C . ALA A 1 92 ? 21.374 4.035 -31.888 1.00 81.75 92 ALA A C 1
ATOM 742 O O . ALA A 1 92 ? 21.775 3.895 -33.047 1.00 81.75 92 ALA A O 1
ATOM 743 N N . SER A 1 93 ? 21.721 5.077 -31.125 1.00 84.62 93 SER A N 1
ATOM 744 C CA . SER A 1 93 ? 22.597 6.166 -31.572 1.00 84.62 93 SER A CA 1
ATOM 745 C C . SER A 1 93 ? 24.027 5.686 -31.845 1.00 84.62 93 SER A C 1
ATOM 747 O O . SER A 1 93 ? 24.635 6.088 -32.834 1.00 84.62 93 SER A O 1
ATOM 749 N N . MET A 1 94 ? 24.566 4.804 -30.995 1.00 83.38 94 MET A N 1
ATOM 750 C CA . MET A 1 94 ? 25.932 4.282 -31.106 1.00 83.38 94 MET A CA 1
ATOM 751 C C . MET A 1 94 ? 26.109 3.336 -32.301 1.00 83.38 94 MET A C 1
ATOM 753 O O . MET A 1 94 ? 27.155 3.352 -32.947 1.00 83.38 94 MET A O 1
ATOM 757 N N . TYR A 1 95 ? 25.088 2.537 -32.618 1.00 81.38 95 TYR A N 1
ATOM 758 C CA . TYR A 1 95 ? 25.109 1.593 -33.741 1.00 81.38 95 TYR A CA 1
ATOM 759 C C . TYR A 1 95 ? 24.491 2.150 -35.033 1.00 81.38 95 TYR A C 1
ATOM 761 O O . TYR A 1 95 ? 24.416 1.430 -36.028 1.00 81.38 95 TYR A O 1
ATOM 769 N N . GLY A 1 96 ? 24.070 3.420 -35.049 1.00 64.12 96 GLY A N 1
ATOM 770 C CA . GLY A 1 96 ? 23.527 4.078 -36.240 1.00 64.12 96 GLY A CA 1
ATOM 771 C C . GLY A 1 96 ? 22.250 3.428 -36.778 1.00 64.12 96 GLY A C 1
ATOM 772 O O . GLY A 1 96 ? 21.957 3.555 -37.967 1.00 64.12 96 GLY A O 1
ATOM 773 N N . ILE A 1 97 ? 21.495 2.723 -35.928 1.00 59.84 97 ILE A N 1
ATOM 774 C CA . ILE A 1 97 ? 20.222 2.096 -36.301 1.00 59.84 97 ILE A CA 1
ATOM 775 C C . ILE A 1 97 ? 19.153 3.197 -36.317 1.00 59.84 97 ILE A C 1
ATOM 777 O O . ILE A 1 97 ? 18.281 3.265 -35.456 1.00 59.84 97 ILE A O 1
ATOM 781 N N . ASN A 1 98 ? 19.245 4.096 -37.297 1.00 48.56 98 ASN A N 1
ATOM 782 C CA . ASN A 1 98 ? 18.115 4.922 -37.699 1.00 48.56 98 ASN A CA 1
ATOM 783 C C . ASN A 1 98 ? 17.132 3.996 -38.423 1.00 48.56 98 ASN A C 1
ATOM 785 O O . ASN A 1 98 ? 17.468 3.441 -39.471 1.00 48.56 98 ASN A O 1
ATOM 789 N N . LYS A 1 99 ? 15.953 3.784 -37.831 1.00 46.34 99 LYS A N 1
ATOM 790 C CA . LYS A 1 99 ? 14.804 3.242 -38.565 1.00 46.34 99 LYS A CA 1
ATOM 791 C C . LYS A 1 99 ? 14.303 4.257 -39.583 1.00 46.34 99 LYS A C 1
ATOM 793 O O . LYS A 1 99 ? 14.277 5.457 -39.234 1.00 46.34 99 LYS A O 1
#

Sequence (99 aa):
MSDIKIDFNTIEELYKVMSKEQNSVEEMMNVLTQFKETIREQQFESSSLEQVYLFLDSLISVMEILSSNMVTLQENAMKIAQEFSTTDQSLASMYGINK

Secondary structure (DSSP, 8-state):
-------HHHHHHHHHHHHHHHHHHHHHHHHHHHHHHHHHHTTGGGSTTHHHHHHHHHHHHHHHHHHHHHHHHHHHHHHHHHHHHHHHHHHHHHTT---

Foldseek 3Di:
DDPPDDDPVVLVVLVVVLVVVLVVLVVVLVVLVVVLVVCVVVVCCVPPNVVVSVVSVVVSVVSVVVSVVSVVVNVVSVVVVVVVVVVVVVVCVVVVVDD